Protein AF-A0A7X4BDB9-F1 (afdb_monomer_lite)

Foldseek 3Di:
DDDDPPPPPPDDFWQKEWEWEAEPFWIKIWIDTPNDIDIDIDGQPVVCRVVRVVVRVVVRCVVVVPDPVSHPYYHYHYCVVVVCVVVVVDDDDDDDDDPPCPCCVVCDDPPPVCPPPPPPDD

Sequence (122 aa):
MTGGEGLDRGADEPTARLAIDIGGTFTDVALETGGHLVATKVLTTHAAPERGVLDGVAKVLDMTSVAPSAVRLVIHGTTLATNAIIERKGARTALIVTEGHRDALEMAHENRFEQYDISVDR

Structure (mmCIF, N/CA/C/O backbone):
data_AF-A0A7X4BDB9-F1
#
_entry.id   AF-A0A7X4BDB9-F1
#
loop_
_atom_site.group_PDB
_atom_site.id
_atom_site.type_symbol
_atom_site.label_atom_id
_atom_site.label_alt_id
_atom_site.label_comp_id
_atom_site.label_asym_id
_atom_site.label_entity_id
_atom_site.label_seq_id
_atom_site.pdbx_PDB_ins_code
_atom_site.Cartn_x
_atom_site.Cartn_y
_atom_site.Cartn_z
_atom_site.occupancy
_atom_site.B_iso_or_equiv
_atom_site.auth_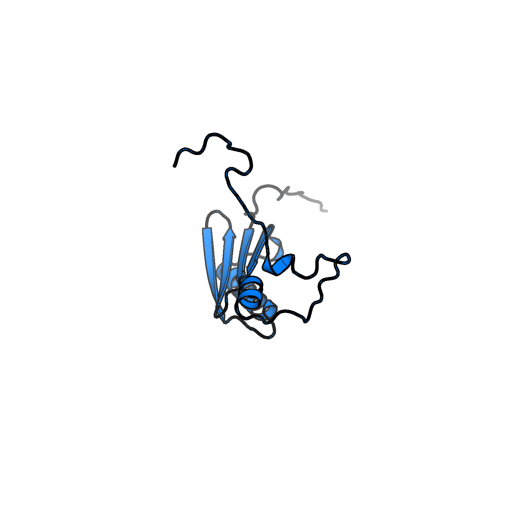seq_id
_atom_site.auth_comp_id
_atom_site.auth_asym_id
_atom_site.auth_atom_id
_atom_site.pdbx_PDB_model_num
ATOM 1 N N . MET A 1 1 ? -51.875 -12.752 12.892 1.00 37.88 1 MET A N 1
ATOM 2 C CA . MET A 1 1 ? -51.469 -12.818 11.473 1.00 37.88 1 MET A CA 1
ATOM 3 C C . MET A 1 1 ? -51.193 -11.384 11.042 1.00 37.88 1 MET A C 1
ATOM 5 O O . MET A 1 1 ? -52.144 -10.639 10.889 1.00 37.88 1 MET A O 1
ATOM 9 N N . THR A 1 2 ? -50.006 -10.848 11.333 1.00 44.38 2 THR A N 1
ATOM 10 C CA . THR A 1 2 ? -48.710 -10.953 10.613 1.00 44.38 2 THR A CA 1
ATOM 11 C C . THR A 1 2 ? -48.583 -9.955 9.467 1.00 44.38 2 THR A C 1
ATOM 13 O O . THR A 1 2 ? -49.308 -10.059 8.485 1.00 44.38 2 THR A O 1
ATOM 16 N N . GLY A 1 3 ? -47.564 -9.099 9.588 1.00 36.06 3 GLY A N 1
ATOM 17 C CA . GLY A 1 3 ? -46.983 -8.291 8.516 1.00 36.06 3 GLY A CA 1
ATOM 18 C C . GLY A 1 3 ? -47.316 -6.812 8.685 1.00 36.06 3 GLY A C 1
ATOM 19 O O . GLY A 1 3 ? -48.473 -6.438 8.604 1.00 36.06 3 GLY A O 1
ATOM 20 N N . GLY A 1 4 ? -46.382 -5.911 8.950 1.00 38.12 4 GLY A N 1
ATOM 21 C CA . GLY A 1 4 ? -44.929 -6.008 8.970 1.00 38.12 4 GLY A CA 1
ATOM 22 C C . GLY A 1 4 ? -44.434 -4.575 8.853 1.00 38.12 4 GLY A C 1
ATOM 23 O O . GLY A 1 4 ? -44.608 -3.954 7.809 1.00 38.12 4 GLY A O 1
ATOM 24 N N . GLU A 1 5 ? -43.906 -4.033 9.945 1.00 41.03 5 GLU A N 1
ATOM 25 C CA . GLU A 1 5 ? -43.280 -2.717 9.963 1.00 41.03 5 GLU A CA 1
ATOM 26 C C . GLU A 1 5 ? -42.031 -2.772 9.080 1.00 41.03 5 GLU A C 1
ATOM 28 O O . GLU A 1 5 ? -40.995 -3.321 9.458 1.00 41.03 5 GLU A O 1
ATOM 33 N N . GLY A 1 6 ? -42.145 -2.235 7.867 1.00 41.47 6 GLY A N 1
ATOM 34 C CA . GLY A 1 6 ? -40.994 -1.887 7.052 1.00 41.47 6 GLY A CA 1
ATOM 35 C C . GLY A 1 6 ? -40.305 -0.694 7.696 1.00 41.47 6 GLY A C 1
ATOM 36 O O . GLY A 1 6 ? -40.586 0.443 7.331 1.00 41.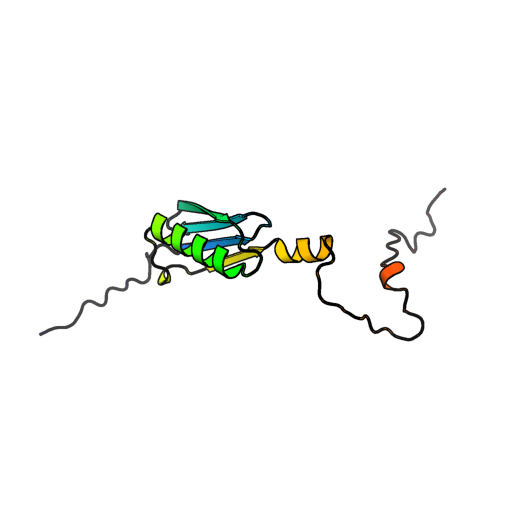47 6 GLY A O 1
ATOM 37 N N . LEU A 1 7 ? -39.439 -0.950 8.681 1.00 47.06 7 LEU A N 1
ATOM 38 C CA . LEU A 1 7 ? -38.462 0.044 9.099 1.00 47.06 7 LEU A CA 1
ATOM 39 C C . LEU A 1 7 ? -37.559 0.327 7.899 1.00 47.06 7 LEU A C 1
ATOM 41 O O . LEU A 1 7 ? -36.705 -0.485 7.536 1.00 47.06 7 LEU A O 1
ATOM 45 N N . ASP A 1 8 ? -37.750 1.502 7.320 1.00 46.66 8 ASP A N 1
ATOM 46 C CA . ASP A 1 8 ? -36.724 2.223 6.590 1.00 46.66 8 ASP A CA 1
ATOM 47 C C . ASP A 1 8 ? -35.506 2.411 7.515 1.00 46.66 8 ASP A C 1
ATOM 49 O O . ASP A 1 8 ? -35.423 3.351 8.301 1.00 46.66 8 ASP A O 1
ATOM 53 N N . ARG A 1 9 ? -34.576 1.449 7.489 1.00 50.31 9 ARG A N 1
ATOM 54 C CA . ARG A 1 9 ? -33.264 1.539 8.156 1.00 50.31 9 ARG A CA 1
ATOM 55 C C . ARG A 1 9 ? -32.212 2.175 7.236 1.00 50.31 9 ARG A C 1
ATOM 57 O O . ARG A 1 9 ? -31.032 1.855 7.341 1.00 50.31 9 ARG A O 1
ATOM 64 N N . GLY A 1 10 ? -32.623 3.029 6.297 1.00 45.00 10 GLY A N 1
ATOM 65 C CA . GLY A 1 10 ? -31.753 3.537 5.235 1.00 45.00 10 GLY A CA 1
ATOM 66 C C . GLY A 1 10 ? -30.835 4.707 5.606 1.00 45.00 10 GLY A C 1
ATOM 67 O O . GLY A 1 10 ? -29.926 4.999 4.833 1.00 45.00 10 GLY A O 1
ATOM 68 N N . ALA A 1 11 ? -31.036 5.379 6.746 1.00 48.19 11 ALA A N 1
ATOM 69 C CA . ALA A 1 11 ? -30.474 6.722 6.949 1.00 48.19 11 ALA A CA 1
ATOM 70 C C . ALA A 1 11 ? -29.440 6.898 8.078 1.00 48.19 11 ALA A C 1
ATOM 72 O O . ALA A 1 11 ? -28.906 7.996 8.184 1.00 48.19 11 ALA A O 1
ATOM 73 N N . ASP A 1 12 ? -29.121 5.882 8.892 1.00 53.19 12 ASP A N 1
ATOM 74 C CA . ASP A 1 12 ? -28.272 6.120 10.081 1.00 53.19 12 ASP A CA 1
ATOM 75 C C . ASP A 1 12 ? -27.310 4.979 10.453 1.00 53.19 12 ASP A C 1
ATOM 77 O O . ASP A 1 12 ? -26.786 4.936 11.564 1.00 53.19 12 ASP A O 1
ATOM 81 N N . GLU A 1 13 ? -27.032 4.037 9.539 1.00 58.19 13 GLU A N 1
ATOM 82 C CA . GLU A 1 13 ? -25.878 3.159 9.766 1.00 58.19 13 GLU A CA 1
ATOM 83 C C . GLU A 1 13 ? -24.588 3.923 9.455 1.00 58.19 13 GLU A C 1
ATOM 85 O O . GLU A 1 13 ? -24.390 4.313 8.290 1.00 58.19 13 GLU A O 1
ATOM 90 N N . PRO A 1 14 ? -23.700 4.114 10.452 1.00 62.69 14 PRO A N 1
ATOM 91 C CA . PRO A 1 14 ? -22.487 4.885 10.268 1.00 62.69 14 PRO A CA 1
ATOM 92 C C . PRO A 1 14 ? -21.685 4.288 9.113 1.00 62.69 14 PRO A C 1
ATOM 94 O O . PRO A 1 14 ? -21.312 3.116 9.104 1.00 62.69 14 PRO A O 1
ATOM 97 N N . THR A 1 15 ? -21.472 5.103 8.083 1.00 85.12 15 THR A N 1
ATOM 98 C CA . THR A 1 15 ? -20.733 4.712 6.885 1.00 85.12 15 THR A CA 1
ATOM 99 C C . THR A 1 15 ? -19.280 4.460 7.275 1.00 85.12 15 THR A C 1
ATOM 101 O O . THR A 1 15 ? -18.580 5.409 7.632 1.00 85.12 15 THR A O 1
ATOM 104 N N . ALA A 1 16 ? -18.821 3.210 7.200 1.00 95.44 16 ALA A N 1
ATOM 105 C CA . ALA A 1 16 ? -17.441 2.887 7.528 1.00 95.44 16 ALA A CA 1
ATOM 106 C C . ALA A 1 16 ? -16.528 3.057 6.300 1.00 95.44 16 ALA A C 1
ATOM 108 O O . ALA A 1 16 ? -16.857 2.616 5.192 1.00 95.44 16 ALA A O 1
ATOM 109 N N . ARG A 1 17 ? -15.377 3.707 6.493 1.00 97.69 17 ARG A N 1
ATOM 110 C CA . ARG A 1 17 ? -14.337 3.929 5.477 1.00 97.69 17 ARG A CA 1
ATOM 111 C C . ARG A 1 17 ? -13.053 3.249 5.925 1.00 97.69 17 ARG A C 1
ATOM 113 O O . ARG A 1 17 ? -12.589 3.483 7.034 1.00 97.69 17 ARG A O 1
ATOM 120 N N . LEU A 1 18 ? -12.483 2.417 5.068 1.00 98.25 18 LEU A N 1
ATOM 121 C CA . LEU A 1 18 ? -11.269 1.660 5.342 1.00 98.25 18 LEU A CA 1
ATOM 122 C C . LEU A 1 18 ? -10.117 2.231 4.513 1.00 98.25 18 LEU A C 1
ATOM 124 O O . LEU A 1 18 ? -10.256 2.403 3.305 1.00 98.25 18 LEU A O 1
ATOM 128 N N . ALA A 1 19 ? -8.980 2.498 5.139 1.00 98.44 19 ALA A N 1
ATOM 129 C CA . ALA A 1 19 ? -7.739 2.875 4.479 1.00 98.44 19 ALA A CA 1
ATOM 130 C C . ALA A 1 19 ? -6.658 1.837 4.786 1.00 98.44 19 ALA A C 1
ATOM 132 O O . ALA A 1 19 ? -6.531 1.377 5.919 1.00 98.44 19 ALA A O 1
ATOM 133 N N . ILE A 1 20 ? -5.893 1.462 3.770 1.00 98.56 20 ILE A N 1
ATOM 134 C CA . ILE A 1 20 ? -4.800 0.495 3.844 1.00 98.56 20 ILE A CA 1
ATOM 135 C C . ILE A 1 20 ? -3.570 1.164 3.240 1.00 98.56 20 ILE A C 1
ATOM 137 O O . ILE A 1 20 ? -3.670 1.702 2.141 1.00 98.56 20 ILE A O 1
ATOM 141 N N . ASP A 1 21 ? -2.428 1.104 3.915 1.00 97.81 21 ASP A N 1
ATOM 142 C CA . ASP A 1 21 ? -1.130 1.491 3.365 1.00 97.81 21 ASP A CA 1
ATOM 143 C C . ASP A 1 21 ? -0.120 0.355 3.545 1.00 97.81 21 ASP A C 1
ATOM 145 O O . ASP A 1 21 ? 0.256 -0.011 4.661 1.00 97.81 21 ASP A O 1
ATOM 149 N N . ILE A 1 22 ? 0.300 -0.243 2.431 1.00 97.81 22 ILE A N 1
ATOM 150 C CA . ILE A 1 22 ? 1.303 -1.306 2.433 1.00 97.81 22 ILE A CA 1
ATOM 151 C C . ILE A 1 22 ? 2.699 -0.686 2.327 1.00 97.81 22 ILE A C 1
ATOM 153 O O . ILE A 1 22 ? 3.155 -0.273 1.253 1.00 97.81 22 ILE A O 1
ATOM 157 N N . GLY A 1 23 ? 3.410 -0.686 3.449 1.00 95.06 23 GLY A N 1
ATOM 158 C CA . GLY A 1 23 ? 4.815 -0.323 3.554 1.00 95.06 23 GLY A CA 1
ATOM 159 C C . GLY A 1 23 ? 5.769 -1.481 3.250 1.00 95.06 23 GLY A C 1
ATOM 160 O O . GLY A 1 23 ? 5.369 -2.631 3.060 1.00 95.06 23 GLY A O 1
ATOM 161 N N . GLY A 1 24 ? 7.071 -1.181 3.283 1.00 91.62 24 GLY A N 1
ATOM 162 C CA . GLY A 1 24 ? 8.121 -2.201 3.240 1.00 91.62 24 GLY A CA 1
ATOM 163 C C . GLY A 1 24 ? 8.043 -3.141 4.445 1.00 91.62 24 GLY A C 1
ATOM 164 O O . GLY A 1 24 ? 7.877 -4.335 4.278 1.00 91.62 24 GLY A O 1
ATOM 165 N N . THR A 1 25 ? 8.098 -2.613 5.666 1.00 93.75 25 THR A N 1
ATOM 166 C CA . THR A 1 25 ? 8.119 -3.449 6.882 1.00 93.75 25 THR A CA 1
ATOM 167 C C . THR A 1 25 ? 6.728 -3.747 7.431 1.00 93.75 25 THR A C 1
ATOM 169 O O . THR A 1 25 ? 6.480 -4.830 7.962 1.00 93.75 25 THR A O 1
ATOM 172 N N . PHE A 1 26 ? 5.827 -2.772 7.340 1.00 96.94 26 PHE A N 1
ATOM 173 C CA . PHE A 1 26 ? 4.521 -2.815 7.980 1.00 96.94 26 PHE A CA 1
ATOM 174 C C . PHE A 1 26 ? 3.409 -2.478 6.999 1.00 96.94 26 PHE A C 1
ATOM 176 O O . PHE A 1 26 ? 3.600 -1.668 6.097 1.00 96.94 26 PHE A O 1
ATOM 183 N N . THR A 1 27 ? 2.247 -3.077 7.225 1.00 98.19 27 THR A N 1
ATOM 184 C CA . THR A 1 27 ? 0.981 -2.680 6.619 1.00 98.19 27 THR A CA 1
ATOM 185 C C . THR A 1 27 ? 0.15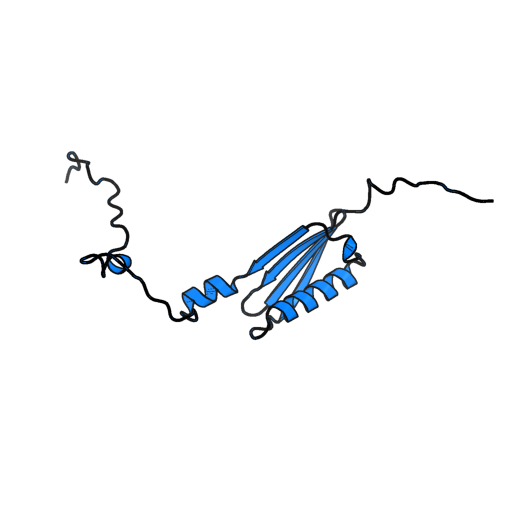2 -1.972 7.683 1.00 98.19 27 THR A C 1
ATOM 187 O O . THR A 1 27 ? -0.132 -2.537 8.745 1.00 98.19 27 THR A O 1
ATOM 190 N N . ASP A 1 28 ? -0.180 -0.719 7.409 1.00 98.38 28 ASP A N 1
ATOM 191 C CA . ASP A 1 28 ? -1.019 0.134 8.237 1.00 98.38 28 ASP A CA 1
ATOM 192 C C . ASP A 1 28 ? -2.468 0.029 7.742 1.00 98.38 28 ASP A C 1
ATOM 194 O O . ASP A 1 28 ? -2.735 0.142 6.547 1.00 98.38 28 ASP A O 1
ATOM 198 N N . VAL A 1 29 ? -3.416 -0.219 8.646 1.00 98.62 29 VAL A N 1
ATOM 199 C CA . VAL A 1 29 ? -4.846 -0.312 8.317 1.00 98.62 29 VAL A CA 1
ATOM 200 C C . VAL A 1 29 ? -5.631 0.565 9.277 1.00 98.62 29 VAL A C 1
ATOM 202 O O . VAL A 1 29 ? -5.479 0.440 10.491 1.00 98.62 29 VAL A O 1
ATOM 205 N N . ALA A 1 30 ? -6.483 1.437 8.749 1.00 98.44 30 ALA A N 1
ATOM 206 C CA . ALA A 1 30 ? -7.311 2.341 9.532 1.00 98.44 30 ALA A CA 1
ATOM 207 C C . ALA A 1 30 ? -8.777 2.252 9.105 1.00 98.44 30 ALA A C 1
ATOM 209 O O . ALA A 1 30 ? -9.086 2.282 7.917 1.00 98.44 30 ALA A O 1
ATOM 210 N N . LEU A 1 31 ? -9.680 2.157 10.077 1.00 98.38 31 LEU A N 1
ATOM 211 C CA . LEU A 1 31 ? -11.120 2.183 9.874 1.00 98.38 31 LEU A CA 1
ATOM 212 C C . LEU A 1 31 ? -11.698 3.428 10.534 1.00 98.38 31 LEU A C 1
ATOM 214 O O . LEU A 1 31 ? -11.523 3.651 11.732 1.00 98.38 31 LEU A O 1
ATOM 218 N N . GLU A 1 32 ? -12.407 4.221 9.746 1.00 97.50 32 GLU A N 1
ATOM 219 C CA . GLU A 1 32 ? -13.179 5.356 10.218 1.00 97.50 32 GLU A CA 1
ATOM 220 C C . GLU A 1 32 ? -14.667 5.009 10.211 1.00 97.50 32 GLU A C 1
ATOM 222 O O . GLU A 1 32 ? -15.200 4.566 9.194 1.00 97.50 32 GLU A O 1
ATOM 227 N N . THR A 1 33 ? -15.353 5.227 11.327 1.00 95.25 33 THR A N 1
ATOM 228 C CA . THR A 1 33 ? -16.802 5.038 11.453 1.00 95.25 33 THR A CA 1
ATOM 229 C C . THR A 1 33 ? -17.350 5.967 12.534 1.00 95.25 33 THR A C 1
ATOM 231 O O . THR A 1 33 ? -16.711 6.163 13.566 1.00 95.25 33 THR A O 1
ATOM 234 N N . GLY A 1 34 ? -18.507 6.595 12.298 1.00 89.25 34 GLY A N 1
ATOM 235 C CA . GLY A 1 34 ? -19.155 7.464 13.293 1.00 89.25 34 GLY A CA 1
ATOM 236 C C . GLY A 1 34 ? -18.282 8.621 13.807 1.00 89.25 34 GLY A C 1
ATOM 237 O O . GLY A 1 34 ? -18.416 9.016 14.959 1.00 89.25 34 GLY A O 1
ATOM 238 N N . GLY A 1 35 ? -17.349 9.128 12.992 1.00 88.25 35 GLY A N 1
ATOM 239 C CA . GLY A 1 35 ? -16.396 10.175 13.391 1.00 88.25 35 GLY A CA 1
ATOM 240 C C . GLY A 1 35 ? -15.211 9.691 14.240 1.00 88.25 35 GLY A C 1
ATOM 241 O O . GLY A 1 35 ? -14.394 10.507 14.662 1.00 88.25 35 GLY A O 1
ATOM 242 N N . HIS A 1 36 ? -15.086 8.383 14.473 1.00 93.06 36 HIS A N 1
ATOM 243 C CA . HIS A 1 36 ? -13.956 7.767 15.163 1.00 93.06 36 HIS A CA 1
ATOM 244 C C . HIS A 1 36 ? -13.037 7.051 14.175 1.00 93.06 36 HIS A C 1
ATOM 246 O O . HIS A 1 36 ? -13.510 6.356 13.280 1.00 93.06 36 HIS A O 1
ATOM 252 N N . LEU A 1 37 ? -11.725 7.183 14.376 1.00 96.88 37 LEU A N 1
ATOM 253 C CA . LEU A 1 37 ? -10.694 6.495 13.604 1.00 96.88 37 LEU A CA 1
ATOM 254 C C . LEU A 1 37 ? -9.974 5.486 14.500 1.00 96.88 37 LEU A C 1
ATOM 256 O O . LEU A 1 37 ? -9.420 5.857 15.535 1.00 96.88 37 LEU A O 1
ATOM 260 N N . VAL A 1 38 ? -9.945 4.225 14.084 1.00 98.25 38 VAL A N 1
ATOM 261 C CA . VAL A 1 38 ? -9.182 3.161 14.744 1.00 98.25 38 VAL A CA 1
ATOM 262 C C . VAL A 1 38 ? -8.171 2.611 13.756 1.00 98.25 38 VAL A C 1
ATOM 264 O O . VAL A 1 38 ? -8.520 2.304 12.622 1.00 98.25 38 VAL A O 1
ATOM 267 N N . ALA A 1 39 ? -6.917 2.485 14.182 1.00 98.12 39 ALA A N 1
ATOM 268 C CA . ALA A 1 39 ? -5.836 1.994 13.342 1.00 98.12 39 ALA A CA 1
ATOM 269 C C . ALA A 1 39 ? -5.147 0.781 13.965 1.00 98.12 39 ALA A C 1
ATOM 271 O O . ALA A 1 39 ? -5.070 0.633 15.187 1.00 98.12 39 ALA A O 1
ATOM 272 N N . THR A 1 40 ? -4.611 -0.075 13.107 1.00 98.50 40 THR A N 1
ATOM 273 C CA . THR A 1 40 ? -3.773 -1.203 13.485 1.00 98.50 40 THR A CA 1
ATOM 274 C C . THR A 1 40 ? -2.599 -1.334 12.529 1.00 98.50 40 THR A C 1
ATOM 276 O O . THR A 1 40 ? -2.636 -0.873 11.389 1.00 98.50 40 THR A O 1
ATOM 279 N N . LYS A 1 41 ? -1.544 -1.973 13.024 1.00 98.44 41 LYS A N 1
ATOM 280 C CA . LYS A 1 41 ? -0.298 -2.210 12.306 1.00 98.44 41 LYS A CA 1
ATOM 281 C C . LYS A 1 41 ? 0.035 -3.688 12.374 1.00 98.44 41 LYS A C 1
ATOM 283 O O . LYS A 1 41 ? -0.001 -4.290 13.452 1.00 98.44 41 LYS A O 1
ATOM 288 N N . VAL A 1 42 ? 0.370 -4.257 11.227 1.00 98.19 42 VAL A N 1
ATOM 289 C CA . VAL A 1 42 ? 0.828 -5.642 11.088 1.00 98.19 42 VAL A CA 1
ATOM 290 C C . VAL A 1 42 ? 2.086 -5.682 10.227 1.00 98.19 42 VAL A C 1
ATOM 292 O O . VAL A 1 42 ? 2.400 -4.714 9.537 1.00 98.19 42 VAL A O 1
ATOM 295 N N . LEU A 1 43 ? 2.847 -6.774 10.290 1.00 97.75 43 LEU A N 1
ATOM 296 C CA . LEU A 1 43 ? 4.016 -6.952 9.426 1.00 97.75 43 LEU A CA 1
ATOM 297 C C . LEU A 1 43 ? 3.580 -7.126 7.966 1.00 97.75 43 LEU A C 1
ATOM 299 O O . LEU A 1 43 ? 2.622 -7.845 7.678 1.00 97.75 43 LEU A O 1
ATOM 303 N N . THR A 1 44 ? 4.311 -6.509 7.039 1.00 96.56 44 THR A N 1
ATOM 304 C CA . THR A 1 44 ? 4.108 -6.740 5.607 1.00 96.56 44 THR A CA 1
ATOM 305 C C . THR A 1 44 ? 4.532 -8.161 5.255 1.00 96.56 44 THR A C 1
ATOM 307 O O . THR A 1 44 ? 5.667 -8.576 5.490 1.00 96.56 44 THR A O 1
ATOM 310 N N . THR A 1 45 ? 3.633 -8.915 4.627 1.00 95.75 45 THR A N 1
ATOM 311 C CA . THR A 1 45 ? 3.958 -10.242 4.093 1.00 95.75 45 THR A CA 1
ATOM 312 C C . THR A 1 45 ? 4.490 -10.088 2.669 1.00 95.75 45 THR A C 1
ATOM 314 O O . THR A 1 45 ? 3.732 -10.155 1.715 1.00 95.75 45 THR A O 1
ATOM 317 N N . HIS A 1 46 ? 5.795 -9.865 2.494 1.00 90.38 46 HIS A N 1
ATOM 318 C CA . HIS A 1 46 ? 6.377 -9.514 1.183 1.00 90.38 46 HIS A CA 1
ATOM 319 C C . HIS A 1 46 ? 6.046 -10.475 0.033 1.00 90.38 46 HIS A C 1
ATOM 321 O O . HIS A 1 46 ? 5.848 -10.031 -1.093 1.00 90.38 46 HIS A O 1
ATOM 327 N N . ALA A 1 47 ? 5.995 -11.782 0.303 1.00 91.94 47 ALA A N 1
ATOM 328 C CA . ALA A 1 47 ? 5.685 -12.790 -0.713 1.00 91.94 47 ALA A CA 1
ATOM 329 C C . ALA A 1 47 ? 4.188 -12.860 -1.069 1.00 91.94 47 ALA A C 1
ATOM 331 O O . ALA A 1 47 ? 3.832 -13.474 -2.070 1.00 91.94 47 ALA A O 1
ATOM 332 N N . ALA A 1 48 ? 3.330 -12.281 -0.228 1.00 94.81 48 ALA A N 1
ATOM 333 C CA . ALA A 1 48 ? 1.877 -12.317 -0.335 1.00 94.81 48 ALA A CA 1
ATOM 334 C C . ALA A 1 48 ? 1.272 -11.102 0.405 1.00 94.81 48 ALA A C 1
ATOM 336 O O . ALA A 1 48 ? 0.707 -11.272 1.495 1.00 94.81 48 ALA A O 1
ATOM 337 N N . PRO A 1 49 ? 1.455 -9.861 -0.104 1.00 94.50 49 PRO A N 1
ATOM 338 C CA . PRO A 1 49 ? 1.065 -8.637 0.604 1.00 94.50 49 PRO A CA 1
ATOM 339 C C . PRO A 1 49 ? -0.415 -8.599 0.989 1.00 94.50 49 PRO A C 1
ATOM 341 O O . PRO A 1 49 ? -0.772 -8.045 2.028 1.00 94.50 49 PRO A O 1
ATOM 344 N N . GLU A 1 50 ? -1.270 -9.249 0.200 1.00 95.81 50 GLU A N 1
ATOM 345 C CA . GLU A 1 50 ? -2.695 -9.398 0.464 1.00 95.81 50 GLU A CA 1
ATOM 346 C C . GLU A 1 50 ? -2.986 -10.077 1.808 1.00 95.81 50 GLU A C 1
ATOM 348 O O . GLU A 1 50 ? -3.978 -9.743 2.445 1.00 95.81 50 GLU A O 1
ATOM 353 N N . ARG A 1 51 ? -2.111 -10.969 2.293 1.00 97.12 51 ARG A N 1
ATOM 354 C CA . ARG A 1 51 ? -2.281 -11.608 3.608 1.00 97.12 51 ARG A CA 1
ATOM 355 C C . ARG A 1 51 ? -2.121 -10.607 4.744 1.00 97.12 51 ARG A C 1
ATOM 357 O O . ARG A 1 51 ? -2.972 -10.554 5.620 1.00 97.12 51 ARG A O 1
ATOM 364 N N . GLY A 1 52 ? -1.091 -9.759 4.676 1.00 96.69 52 GLY A N 1
ATOM 365 C CA . GLY A 1 52 ? -0.897 -8.685 5.655 1.00 96.69 52 GLY A CA 1
ATOM 366 C C . GLY A 1 52 ? -2.067 -7.699 5.655 1.00 96.69 52 GLY A C 1
ATOM 367 O O . GLY A 1 52 ? -2.529 -7.281 6.712 1.00 96.69 52 GLY A O 1
ATOM 368 N N . VAL A 1 53 ? -2.616 -7.388 4.477 1.00 97.88 53 VAL A N 1
ATOM 369 C CA . VAL A 1 53 ? -3.839 -6.582 4.374 1.00 97.88 53 VAL A CA 1
ATOM 370 C C . VAL A 1 53 ? -5.016 -7.270 5.061 1.00 97.88 53 VAL A C 1
ATOM 372 O O . VAL A 1 53 ? -5.659 -6.652 5.904 1.00 97.88 53 VAL A O 1
ATOM 375 N N . LEU A 1 54 ? -5.299 -8.534 4.735 1.00 97.81 54 LEU A N 1
ATOM 376 C CA . LEU A 1 54 ? -6.429 -9.273 5.306 1.00 97.81 54 LEU A CA 1
ATOM 377 C C . LEU A 1 54 ? -6.324 -9.400 6.832 1.00 97.81 54 LEU A C 1
ATOM 379 O O . LEU A 1 54 ? -7.319 -9.177 7.520 1.00 97.81 54 LEU A O 1
ATOM 383 N N . ASP A 1 55 ? -5.128 -9.666 7.361 1.00 98.06 55 ASP A N 1
ATOM 384 C CA . ASP A 1 55 ? -4.875 -9.742 8.804 1.00 98.06 55 ASP A CA 1
ATOM 385 C C . ASP A 1 55 ? -5.125 -8.392 9.496 1.00 98.06 55 ASP A C 1
ATOM 387 O O . ASP A 1 55 ? -5.770 -8.323 10.546 1.00 98.06 55 ASP A O 1
ATOM 391 N N . GL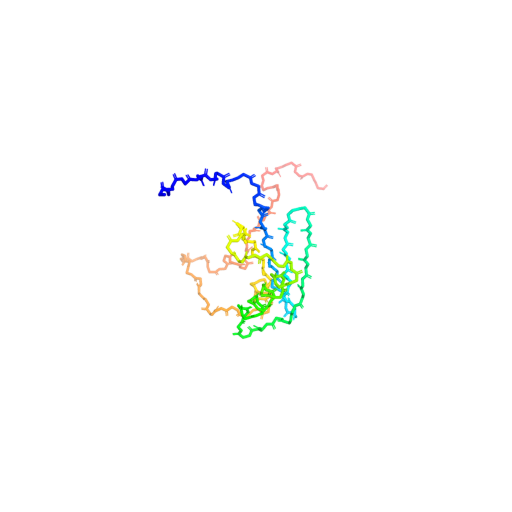Y A 1 56 ? -4.642 -7.294 8.902 1.00 98.12 56 GLY A N 1
ATOM 392 C CA . GLY A 1 56 ? -4.868 -5.944 9.419 1.00 98.12 56 GLY A CA 1
ATOM 393 C C . GLY A 1 56 ? -6.343 -5.533 9.371 1.00 98.12 56 GLY A C 1
ATOM 394 O O . GLY A 1 56 ? -6.855 -4.950 10.328 1.00 98.12 56 GLY A O 1
ATOM 395 N N . VAL A 1 57 ? -7.047 -5.884 8.292 1.00 98.25 57 VAL A N 1
ATOM 396 C CA . VAL A 1 57 ? -8.484 -5.618 8.132 1.00 98.25 57 VAL A CA 1
ATOM 397 C C . VAL A 1 57 ? -9.311 -6.411 9.138 1.00 98.25 57 VAL A C 1
ATOM 399 O O . VAL A 1 57 ? -10.152 -5.822 9.813 1.00 98.25 57 VAL A O 1
ATOM 402 N N . ALA A 1 58 ? -9.054 -7.710 9.300 1.00 98.06 58 ALA A N 1
ATOM 403 C CA . ALA A 1 58 ? -9.739 -8.522 10.305 1.00 98.06 58 ALA A CA 1
ATOM 404 C C . ALA A 1 58 ? -9.562 -7.921 11.707 1.00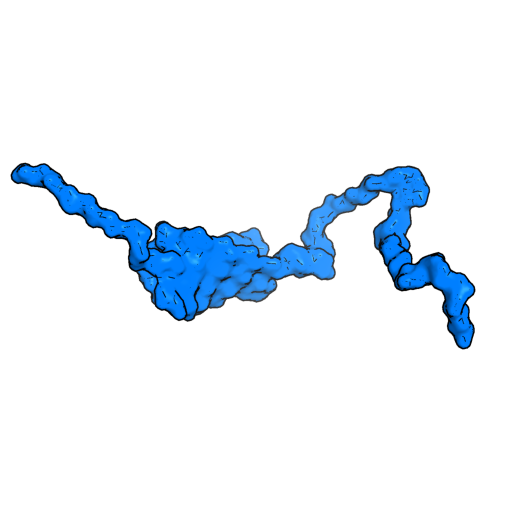 98.06 58 ALA A C 1
ATOM 406 O O . ALA A 1 58 ? -10.534 -7.686 12.421 1.00 98.06 58 ALA A O 1
ATOM 407 N N . LYS A 1 59 ? -8.326 -7.544 12.055 1.00 98.31 59 LYS A N 1
ATOM 408 C CA . LYS A 1 59 ? -8.007 -6.963 13.360 1.00 98.31 59 LYS A CA 1
ATOM 409 C C . LYS A 1 59 ? -8.701 -5.621 13.611 1.00 98.31 59 LYS A C 1
ATOM 411 O O . LYS A 1 59 ? -9.176 -5.398 14.721 1.00 98.31 59 LYS A O 1
ATOM 416 N N . VAL A 1 60 ? -8.772 -4.717 12.627 1.00 97.94 60 VAL A N 1
ATOM 417 C CA . VAL A 1 60 ? -9.442 -3.416 12.827 1.00 97.94 60 VAL A CA 1
ATOM 418 C C . VAL A 1 60 ? -10.967 -3.555 12.905 1.00 97.94 60 VAL A C 1
ATOM 420 O O . VAL A 1 60 ? -11.608 -2.830 13.668 1.00 97.94 60 VAL A O 1
ATOM 423 N N . LEU A 1 61 ? -11.553 -4.503 12.168 1.00 97.12 61 LEU A N 1
ATOM 424 C CA . LEU A 1 61 ? -12.984 -4.809 12.250 1.00 97.12 61 LEU A CA 1
ATOM 425 C C . LEU A 1 61 ? -13.337 -5.402 13.620 1.00 97.12 61 LEU A C 1
ATOM 427 O O . LEU A 1 61 ? -14.285 -4.936 14.248 1.00 97.12 61 LEU A O 1
ATOM 431 N N . ASP A 1 62 ? -12.518 -6.320 14.140 1.00 97.25 62 ASP A N 1
ATOM 432 C CA . ASP A 1 62 ? -12.683 -6.871 15.491 1.00 97.25 62 ASP A CA 1
ATOM 433 C C . ASP A 1 62 ? -12.578 -5.777 16.568 1.00 97.25 62 ASP A C 1
ATOM 435 O O . ASP A 1 62 ? -13.411 -5.702 17.472 1.00 97.25 62 ASP A O 1
ATOM 439 N N . MET A 1 63 ? -11.595 -4.874 16.453 1.00 96.31 63 MET A N 1
ATOM 440 C CA . MET A 1 63 ? -11.399 -3.762 17.397 1.00 96.31 63 MET A CA 1
ATOM 441 C C . MET A 1 63 ? -12.564 -2.764 17.423 1.00 96.31 63 MET A C 1
ATOM 443 O O . MET A 1 63 ? -12.773 -2.097 18.434 1.00 96.31 63 MET A O 1
ATOM 447 N N . THR A 1 64 ? -13.293 -2.627 16.316 1.00 94.94 64 THR A N 1
ATOM 448 C CA . THR A 1 64 ? -14.382 -1.648 16.161 1.00 94.94 64 THR A CA 1
ATOM 449 C C . THR A 1 64 ? -15.770 -2.276 16.230 1.00 94.94 64 THR A C 1
ATOM 451 O O . THR A 1 64 ? -16.756 -1.548 16.299 1.00 94.94 64 THR A O 1
ATOM 454 N N . SER A 1 65 ? -15.860 -3.612 16.217 1.00 94.75 65 SER A N 1
ATOM 455 C CA . SER A 1 65 ? -17.118 -4.363 16.091 1.00 94.75 65 SER A CA 1
ATOM 456 C C . SER A 1 65 ? -17.952 -3.958 14.864 1.00 94.75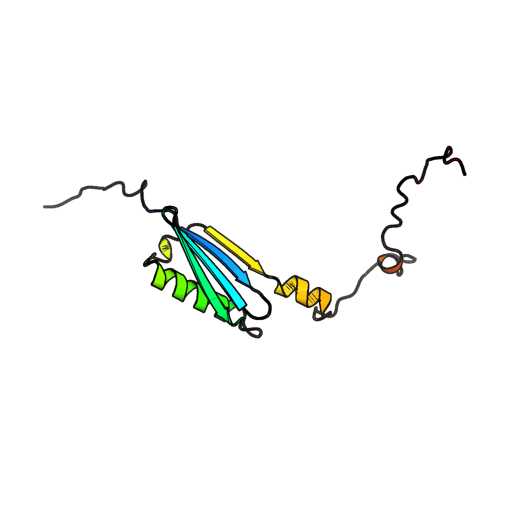 65 SER A C 1
ATOM 458 O O . SER A 1 65 ? -19.172 -4.119 14.848 1.00 94.75 65 SER A O 1
ATOM 460 N N . VAL A 1 66 ? -17.302 -3.423 13.825 1.00 94.56 66 VAL A N 1
ATOM 461 C CA . VAL A 1 66 ? -17.953 -3.053 12.566 1.00 94.56 66 VAL A CA 1
ATOM 462 C C . VAL A 1 66 ? -18.106 -4.298 11.704 1.00 94.56 66 VAL A C 1
ATOM 464 O O . VAL A 1 66 ? -17.145 -5.022 11.450 1.00 94.56 66 VAL A O 1
ATOM 467 N N . ALA A 1 67 ? -19.319 -4.536 11.208 1.00 94.19 67 ALA A N 1
ATOM 468 C CA . ALA A 1 67 ? -19.551 -5.604 10.247 1.00 94.19 67 ALA A CA 1
ATOM 469 C C . ALA A 1 67 ? -18.830 -5.293 8.920 1.00 94.19 67 ALA A C 1
ATOM 471 O O . ALA A 1 67 ? -18.930 -4.165 8.431 1.00 94.19 67 ALA A O 1
ATOM 472 N N . PRO A 1 68 ? -18.187 -6.278 8.261 1.00 94.25 68 PRO A N 1
ATOM 473 C CA . PRO A 1 68 ? -17.561 -6.066 6.954 1.00 94.25 68 PRO A CA 1
ATOM 474 C C . PRO A 1 68 ? -18.512 -5.450 5.913 1.00 94.25 68 PRO A C 1
ATOM 476 O O . PRO A 1 68 ? -18.097 -4.636 5.095 1.00 94.25 68 PRO A O 1
ATOM 479 N N . SER A 1 69 ? -19.806 -5.787 5.975 1.00 94.38 69 SER A N 1
ATOM 480 C CA . SER A 1 69 ? -20.852 -5.259 5.089 1.00 94.38 69 SER A CA 1
ATOM 481 C C . SER A 1 69 ? -21.144 -3.764 5.263 1.00 94.38 69 SER A C 1
ATOM 483 O O . SER A 1 69 ? -21.779 -3.173 4.394 1.00 94.38 69 SER A O 1
ATOM 485 N N . ALA A 1 70 ? -20.707 -3.149 6.366 1.00 94.31 70 ALA A N 1
ATOM 486 C CA . ALA A 1 70 ? -20.882 -1.720 6.628 1.00 94.31 70 ALA A CA 1
ATOM 487 C C . ALA A 1 70 ? -19.756 -0.857 6.023 1.00 94.31 70 ALA A C 1
ATOM 489 O O . ALA A 1 70 ? -19.876 0.372 5.968 1.00 94.31 70 ALA A O 1
ATOM 490 N N . VAL A 1 71 ? -18.667 -1.476 5.549 1.00 95.94 71 VAL A N 1
ATOM 491 C CA . VAL A 1 71 ? -17.572 -0.780 4.860 1.00 95.94 71 VAL A CA 1
ATOM 492 C C . VAL A 1 71 ? -18.030 -0.384 3.459 1.00 95.94 71 VAL A C 1
ATOM 494 O O . VAL A 1 71 ? -18.286 -1.236 2.612 1.00 95.94 71 VAL A O 1
ATOM 497 N N . ARG A 1 72 ? -18.127 0.924 3.200 1.00 96.12 72 ARG A N 1
ATOM 498 C CA . ARG A 1 72 ? -18.619 1.473 1.920 1.00 96.12 72 ARG A CA 1
ATOM 499 C C . ARG A 1 72 ? -17.522 2.034 1.021 1.00 96.12 72 ARG A C 1
ATOM 501 O O . ARG A 1 72 ? -17.767 2.283 -0.155 1.00 96.12 72 ARG A O 1
ATOM 508 N N . LEU A 1 73 ? -16.323 2.233 1.561 1.00 95.69 73 LEU A N 1
ATOM 509 C CA . LEU A 1 73 ? -15.164 2.722 0.824 1.00 95.69 73 LEU A CA 1
ATOM 510 C C . LEU A 1 73 ? -13.907 2.016 1.318 1.00 95.69 73 LEU A C 1
ATOM 512 O O . LEU A 1 73 ? -13.683 1.936 2.525 1.00 95.69 73 LEU A O 1
ATOM 516 N N . VAL A 1 74 ? -13.077 1.570 0.377 1.00 97.31 74 VAL A N 1
ATOM 517 C CA . VAL A 1 74 ? -11.728 1.072 0.646 1.00 97.31 74 VAL A CA 1
ATOM 518 C C . VAL A 1 74 ? -10.736 1.923 -0.138 1.00 97.31 74 VAL A C 1
ATOM 520 O O . VAL A 1 74 ? -10.810 2.001 -1.363 1.00 97.31 74 VAL A O 1
ATOM 523 N N . ILE A 1 75 ? -9.813 2.560 0.571 1.00 97.88 75 ILE A N 1
ATOM 524 C CA . ILE A 1 75 ? -8.690 3.310 0.015 1.00 97.88 75 ILE A CA 1
ATOM 525 C C . ILE A 1 75 ? -7.451 2.435 0.166 1.00 97.88 75 ILE A C 1
ATOM 527 O O . ILE A 1 75 ? -7.109 2.028 1.273 1.00 97.88 75 ILE A O 1
ATOM 531 N N . HIS A 1 76 ? -6.785 2.136 -0.946 1.00 96.75 76 HIS A N 1
ATOM 532 C CA . HIS A 1 76 ? -5.608 1.276 -0.967 1.00 96.75 76 HIS A CA 1
ATOM 533 C C . HIS A 1 76 ? -4.381 2.055 -1.441 1.00 96.75 76 HIS A C 1
ATOM 535 O O . HIS A 1 76 ? -4.291 2.443 -2.605 1.00 96.75 76 HIS A O 1
ATOM 541 N N . GLY A 1 77 ? -3.444 2.272 -0.529 1.00 96.31 77 GLY A N 1
ATOM 542 C CA . GLY A 1 77 ? -2.108 2.793 -0.770 1.00 96.31 77 GLY A CA 1
ATOM 543 C C . GLY A 1 77 ? -1.065 1.684 -0.672 1.00 96.31 77 GLY A C 1
ATOM 544 O O . GLY A 1 77 ? -1.199 0.729 0.095 1.00 96.31 77 GLY A O 1
ATOM 545 N N . THR A 1 78 ? -0.014 1.788 -1.477 1.00 95.81 78 THR A N 1
ATOM 546 C CA . THR A 1 78 ? 1.139 0.898 -1.366 1.00 95.81 78 THR A CA 1
ATOM 547 C C . THR A 1 78 ? 2.404 1.597 -1.829 1.00 95.81 78 THR A C 1
ATOM 549 O O . THR A 1 78 ? 2.419 2.309 -2.833 1.00 95.81 78 THR A O 1
ATOM 552 N N . THR A 1 79 ? 3.492 1.338 -1.115 1.00 93.56 79 THR A N 1
ATOM 553 C CA . THR A 1 79 ? 4.846 1.768 -1.485 1.00 93.56 79 THR A CA 1
ATOM 554 C C . THR A 1 79 ? 5.618 0.684 -2.240 1.00 93.56 79 THR A C 1
ATOM 556 O O . THR A 1 79 ? 6.722 0.938 -2.722 1.00 93.56 79 THR A O 1
ATOM 559 N N . LEU A 1 80 ? 5.048 -0.520 -2.397 1.00 91.25 80 LEU A N 1
ATOM 560 C CA . LEU A 1 80 ? 5.724 -1.652 -3.038 1.00 91.25 80 LEU A CA 1
ATOM 561 C C . LEU A 1 80 ? 6.100 -1.356 -4.496 1.00 91.25 80 LEU A C 1
ATOM 563 O O . LEU A 1 80 ? 7.195 -1.718 -4.922 1.00 91.25 80 LEU A O 1
ATOM 567 N N . ALA A 1 81 ? 5.234 -0.665 -5.244 1.00 89.75 81 ALA A N 1
ATOM 568 C CA . ALA A 1 81 ? 5.507 -0.288 -6.632 1.00 89.75 81 ALA A CA 1
ATOM 569 C C . ALA A 1 81 ? 6.698 0.678 -6.736 1.00 89.75 81 ALA A C 1
ATOM 571 O O . ALA A 1 81 ? 7.622 0.453 -7.517 1.00 89.75 81 ALA A O 1
ATOM 572 N N . THR A 1 82 ? 6.713 1.718 -5.902 1.00 91.50 82 THR A N 1
ATOM 573 C CA . THR A 1 82 ? 7.810 2.690 -5.851 1.00 91.50 82 THR A CA 1
ATOM 574 C C . THR A 1 82 ? 9.122 2.018 -5.451 1.00 91.50 82 THR A C 1
ATOM 576 O O . THR A 1 82 ? 10.143 2.225 -6.106 1.00 91.50 82 THR A O 1
ATOM 579 N N . ASN A 1 83 ? 9.092 1.141 -4.443 1.00 88.56 83 ASN A N 1
ATOM 580 C CA . ASN A 1 83 ? 10.272 0.385 -4.022 1.00 88.56 83 ASN A CA 1
ATOM 581 C C . ASN A 1 83 ? 10.772 -0.548 -5.130 1.00 88.56 83 ASN A C 1
ATOM 583 O O . ASN A 1 83 ? 11.975 -0.630 -5.353 1.00 88.56 83 ASN A O 1
ATOM 587 N N . ALA A 1 84 ? 9.878 -1.188 -5.889 1.00 90.38 84 ALA A N 1
ATOM 588 C CA . ALA A 1 84 ? 10.274 -2.021 -7.022 1.00 90.38 84 ALA A CA 1
ATOM 589 C C . ALA A 1 84 ? 11.010 -1.222 -8.114 1.00 90.38 84 ALA A C 1
ATOM 591 O O . ALA A 1 84 ? 11.946 -1.748 -8.719 1.00 90.38 84 ALA A O 1
ATOM 592 N N . ILE A 1 85 ? 10.635 0.042 -8.344 1.00 92.88 85 ILE A N 1
ATOM 593 C CA . ILE A 1 85 ? 11.338 0.942 -9.273 1.00 92.88 85 ILE A CA 1
ATOM 594 C C . ILE A 1 85 ? 12.719 1.312 -8.719 1.00 92.88 85 ILE A C 1
ATOM 596 O O . ILE A 1 85 ? 13.719 1.150 -9.421 1.00 92.88 85 ILE A O 1
ATOM 600 N N . ILE A 1 86 ? 12.787 1.761 -7.461 1.00 92.88 86 ILE A N 1
ATOM 601 C CA . ILE A 1 86 ? 14.038 2.175 -6.802 1.00 92.88 86 ILE A CA 1
ATOM 602 C C . ILE A 1 86 ? 15.043 1.015 -6.752 1.00 92.88 86 ILE A C 1
ATOM 604 O O . ILE A 1 86 ? 16.214 1.182 -7.088 1.00 92.88 86 ILE A O 1
ATOM 608 N N . GLU A 1 87 ? 14.580 -0.180 -6.385 1.00 93.00 87 GLU A N 1
ATOM 609 C CA . GLU A 1 87 ? 15.400 -1.388 -6.259 1.00 93.00 87 GLU A CA 1
ATOM 610 C C . GLU A 1 87 ? 15.621 -2.115 -7.593 1.00 93.00 87 GLU A C 1
ATOM 612 O O . GLU A 1 87 ? 16.298 -3.144 -7.628 1.00 93.00 87 GLU A O 1
ATOM 617 N N . ARG A 1 88 ? 15.053 -1.606 -8.697 1.00 93.25 88 ARG A N 1
ATOM 618 C CA . ARG A 1 88 ? 15.115 -2.212 -10.038 1.00 93.25 88 ARG A CA 1
ATOM 619 C C . ARG A 1 88 ? 14.644 -3.676 -10.067 1.00 93.25 88 ARG A C 1
ATOM 621 O O . ARG A 1 88 ? 15.178 -4.492 -10.815 1.00 93.25 88 ARG A O 1
ATOM 628 N N . LYS A 1 89 ? 13.615 -4.006 -9.280 1.00 90.50 89 LYS A N 1
ATOM 629 C CA . LYS A 1 89 ? 13.010 -5.350 -9.164 1.00 90.50 89 LYS A CA 1
ATOM 630 C C . LYS A 1 89 ? 11.776 -5.550 -10.057 1.00 90.50 89 LYS A C 1
ATOM 632 O O . LYS A 1 89 ? 10.933 -6.399 -9.781 1.00 90.50 89 LYS A O 1
ATOM 637 N N . GLY A 1 90 ? 11.646 -4.755 -11.116 1.00 89.94 90 GLY A N 1
ATOM 638 C CA . GLY A 1 90 ? 10.571 -4.893 -12.098 1.00 89.94 90 GLY A CA 1
ATOM 639 C C . GLY A 1 90 ? 10.754 -6.088 -13.040 1.00 89.94 90 GLY A C 1
ATOM 640 O O . GLY A 1 90 ? 11.787 -6.759 -13.055 1.00 89.94 90 GLY A O 1
ATOM 641 N N . ALA A 1 91 ? 9.743 -6.336 -13.874 1.00 93.81 91 ALA A N 1
ATOM 642 C CA . ALA A 1 91 ? 9.854 -7.299 -14.964 1.00 93.81 91 ALA A CA 1
ATOM 643 C C . ALA A 1 91 ? 10.905 -6.852 -15.996 1.00 93.81 91 ALA A C 1
ATOM 645 O O . ALA A 1 91 ? 11.150 -5.659 -16.180 1.00 93.81 91 ALA A O 1
ATOM 646 N N . ARG A 1 92 ? 11.495 -7.810 -16.723 1.00 94.88 92 ARG A N 1
ATOM 647 C CA . ARG A 1 92 ? 12.330 -7.493 -17.890 1.00 94.88 92 ARG A CA 1
ATOM 648 C C . ARG A 1 92 ? 11.441 -6.914 -18.989 1.00 94.88 92 ARG A C 1
ATOM 650 O O . ARG A 1 92 ? 10.557 -7.607 -19.486 1.00 94.88 92 ARG A O 1
ATOM 657 N N . THR A 1 93 ? 11.693 -5.668 -19.369 1.00 94.19 93 THR A N 1
ATOM 658 C CA . THR A 1 93 ? 10.947 -4.947 -20.407 1.00 94.19 93 THR A CA 1
ATOM 659 C C . THR A 1 93 ? 11.848 -4.587 -21.589 1.00 94.19 93 THR A C 1
ATOM 661 O O . THR A 1 93 ? 13.075 -4.679 -21.508 1.00 94.19 93 THR A O 1
ATOM 664 N N . ALA A 1 94 ? 11.235 -4.203 -22.709 1.00 95.06 94 ALA A N 1
ATOM 665 C CA . ALA A 1 94 ? 11.916 -3.669 -23.882 1.00 95.06 94 ALA A CA 1
ATOM 666 C C . ALA A 1 94 ? 11.189 -2.410 -24.367 1.00 95.06 94 ALA A C 1
ATOM 668 O O . ALA A 1 94 ? 9.964 -2.332 -24.289 1.00 95.06 94 ALA A O 1
ATOM 669 N N . LEU A 1 95 ? 11.950 -1.445 -24.878 1.00 94.75 95 LEU A N 1
ATOM 670 C CA . LEU A 1 95 ? 11.431 -0.253 -25.538 1.00 94.75 95 LEU A CA 1
ATOM 671 C C . LEU A 1 95 ? 11.567 -0.436 -27.057 1.00 94.75 95 LEU A C 1
ATOM 673 O O . LEU A 1 95 ? 12.667 -0.687 -27.550 1.00 94.75 95 LEU A O 1
ATOM 677 N N . ILE A 1 96 ? 10.458 -0.311 -27.787 1.00 96.62 96 ILE A N 1
ATOM 678 C CA . ILE A 1 96 ? 10.437 -0.300 -29.256 1.00 96.62 96 ILE A CA 1
ATOM 679 C C . ILE A 1 96 ? 10.273 1.148 -29.703 1.00 96.62 96 ILE A C 1
ATOM 681 O O . ILE A 1 96 ? 9.349 1.832 -29.270 1.00 96.62 96 ILE A O 1
ATOM 685 N N . VAL A 1 97 ? 11.173 1.595 -30.570 1.00 95.94 97 VAL A N 1
ATOM 686 C CA . VAL A 1 97 ? 11.217 2.956 -31.110 1.00 95.94 97 VAL A CA 1
ATOM 687 C C . VAL A 1 97 ? 11.425 2.913 -32.615 1.00 95.94 97 VAL A C 1
ATOM 689 O O . VAL A 1 97 ? 11.872 1.904 -33.166 1.00 95.94 97 VAL A O 1
ATOM 692 N N . THR A 1 98 ? 11.113 4.023 -33.274 1.00 97.38 98 THR A N 1
ATOM 693 C CA . THR A 1 98 ? 11.481 4.261 -34.669 1.00 97.38 98 THR A CA 1
ATOM 694 C C . THR A 1 98 ? 12.999 4.274 -34.843 1.00 97.38 98 THR A C 1
ATOM 696 O O . THR A 1 98 ? 13.753 4.569 -33.910 1.00 97.38 98 THR A O 1
ATOM 699 N N . GLU A 1 99 ? 13.458 3.973 -36.057 1.00 95.94 99 GLU A N 1
ATOM 700 C CA . GLU A 1 99 ? 14.871 4.097 -36.409 1.00 95.94 99 GLU A CA 1
ATOM 701 C C . GLU A 1 99 ? 15.392 5.507 -36.065 1.00 95.94 99 GLU A C 1
ATOM 703 O O . GLU A 1 99 ? 14.683 6.506 -36.203 1.00 95.94 99 GLU A O 1
ATOM 708 N N . GLY A 1 100 ? 16.607 5.572 -35.518 1.00 94.75 100 GLY A N 1
ATOM 709 C CA . GLY A 1 100 ? 17.227 6.824 -35.076 1.00 94.75 100 GLY A CA 1
ATOM 710 C C . GLY A 1 100 ? 16.798 7.365 -33.702 1.00 94.75 100 GLY A C 1
ATOM 711 O O . GLY A 1 100 ? 17.230 8.456 -33.373 1.00 94.75 100 GLY A O 1
ATOM 712 N N . HIS A 1 101 ? 15.988 6.650 -32.902 1.00 94.38 101 HIS A N 1
ATOM 713 C CA . HIS A 1 101 ? 15.464 7.151 -31.607 1.00 94.38 101 HIS A CA 1
ATOM 714 C C . HIS A 1 101 ? 15.808 6.265 -30.388 1.00 94.38 101 HIS A C 1
ATOM 716 O O . HIS A 1 101 ? 15.084 6.234 -29.392 1.00 94.38 101 HIS A O 1
ATOM 722 N N . ARG A 1 102 ? 16.884 5.472 -30.467 1.00 93.81 102 ARG A N 1
ATOM 723 C CA . ARG A 1 102 ? 17.260 4.492 -29.423 1.00 93.81 102 ARG A CA 1
ATOM 724 C C . ARG A 1 102 ? 17.627 5.145 -28.083 1.00 93.81 102 ARG A C 1
ATOM 726 O O . ARG A 1 102 ? 17.408 4.547 -27.035 1.00 93.81 102 ARG A O 1
ATOM 733 N N . ASP A 1 103 ? 18.184 6.340 -28.140 1.00 91.56 103 ASP A N 1
ATOM 734 C CA . ASP A 1 103 ? 18.736 7.154 -27.056 1.00 91.56 103 ASP A CA 1
ATOM 735 C C . ASP A 1 103 ? 17.704 8.072 -26.378 1.00 91.56 103 ASP A C 1
ATOM 737 O O . ASP A 1 103 ? 18.036 8.779 -25.430 1.00 91.56 103 ASP A O 1
ATOM 741 N N . ALA A 1 104 ? 16.429 8.016 -26.778 1.00 91.00 104 ALA A N 1
ATOM 742 C CA . ALA A 1 104 ? 15.379 8.900 -26.263 1.00 91.00 104 ALA A CA 1
ATOM 743 C C . ALA A 1 104 ? 15.245 8.906 -24.723 1.00 91.00 104 ALA A C 1
ATOM 745 O O . ALA A 1 104 ? 14.988 9.950 -24.129 1.00 91.00 104 ALA A O 1
ATOM 746 N N . LEU A 1 105 ? 15.436 7.761 -24.052 1.00 89.56 105 LEU A N 1
ATOM 747 C CA . LEU A 1 105 ? 15.391 7.693 -22.582 1.00 89.56 105 LEU A CA 1
ATOM 748 C C . LEU A 1 105 ? 16.641 8.275 -21.907 1.00 89.56 105 LEU A C 1
ATOM 750 O O . LEU A 1 105 ? 16.543 8.743 -20.776 1.00 89.56 105 LEU A O 1
ATOM 754 N N . GLU A 1 106 ? 17.799 8.227 -22.570 1.00 88.12 106 GLU A N 1
ATOM 755 C CA . GLU A 1 106 ? 19.057 8.784 -22.055 1.00 88.12 106 GLU A CA 1
ATOM 756 C C . GLU A 1 106 ? 19.090 10.303 -22.231 1.00 88.12 106 GLU A C 1
ATOM 758 O O . GLU A 1 106 ? 19.490 11.021 -21.318 1.00 88.12 106 GLU A O 1
ATOM 763 N N . MET A 1 107 ? 18.614 10.786 -23.383 1.00 87.38 107 MET A N 1
ATOM 764 C CA . MET A 1 107 ? 18.449 12.213 -23.664 1.00 87.38 107 MET A CA 1
ATOM 765 C C . MET A 1 107 ? 17.363 12.845 -22.785 1.00 87.38 107 MET A C 1
ATOM 767 O O . MET A 1 107 ? 17.478 14.012 -22.410 1.00 87.38 107 MET A O 1
ATOM 771 N N . ALA A 1 108 ? 16.330 12.066 -22.440 1.00 84.50 108 ALA A N 1
ATOM 772 C CA . ALA A 1 108 ? 15.143 12.521 -21.725 1.00 84.50 108 ALA A CA 1
ATOM 773 C C . ALA A 1 108 ? 14.527 13.772 -22.392 1.00 84.50 108 ALA A C 1
ATOM 775 O O . ALA A 1 108 ? 14.619 13.958 -23.606 1.00 84.50 108 ALA A O 1
ATOM 776 N N . HIS A 1 109 ? 13.854 14.623 -21.617 1.00 76.19 109 HIS A N 1
ATOM 777 C CA . HIS A 1 109 ? 13.397 15.919 -22.108 1.00 76.19 109 HIS A CA 1
ATOM 778 C C . HIS A 1 109 ? 14.445 16.986 -21.793 1.00 76.19 109 HIS A C 1
ATOM 780 O O . HIS A 1 109 ? 14.688 17.301 -20.626 1.00 76.19 109 HIS A O 1
ATOM 786 N N . GLU A 1 110 ? 15.025 17.585 -22.832 1.00 66.31 110 GLU A N 1
ATOM 787 C CA . GLU A 1 110 ? 15.803 18.814 -22.698 1.00 66.31 110 GLU A CA 1
ATOM 788 C C . GLU A 1 110 ? 14.828 19.978 -22.416 1.00 66.31 110 GLU A C 1
ATOM 790 O O . GLU A 1 110 ? 14.385 20.690 -23.315 1.00 66.31 110 GLU A O 1
ATOM 795 N N . ASN A 1 111 ? 14.426 20.159 -21.154 1.00 60.97 111 ASN A N 1
ATOM 796 C CA . ASN A 1 111 ? 13.621 21.314 -20.751 1.00 60.97 111 ASN A CA 1
ATOM 797 C C . ASN A 1 111 ? 14.510 22.565 -20.720 1.00 60.97 111 ASN A C 1
ATOM 799 O O . ASN A 1 111 ? 14.988 22.982 -19.665 1.00 60.97 111 ASN A O 1
ATOM 803 N N . ARG A 1 112 ? 14.739 23.186 -21.881 1.00 57.69 112 ARG A N 1
ATOM 804 C CA . ARG A 1 112 ? 15.209 24.573 -21.934 1.00 57.69 112 ARG A CA 1
ATOM 805 C C . ARG A 1 112 ? 14.021 25.477 -21.626 1.00 57.69 112 ARG A C 1
ATOM 807 O O . ARG A 1 112 ? 13.125 25.613 -22.452 1.00 57.69 112 ARG A O 1
ATOM 814 N N . PHE A 1 113 ? 14.025 26.092 -20.445 1.00 57.59 113 PHE A N 1
ATOM 815 C CA . PHE A 1 113 ? 12.948 26.987 -20.006 1.00 57.59 113 PHE A CA 1
ATOM 816 C C . PHE A 1 113 ? 12.763 28.224 -20.905 1.00 57.59 113 PHE A C 1
ATOM 818 O O . PHE A 1 113 ? 11.711 28.846 -20.841 1.00 57.59 113 PHE A O 1
ATOM 825 N N . GLU A 1 114 ? 13.705 28.524 -21.808 1.00 61.84 114 GLU A N 1
ATOM 826 C CA . GLU A 1 114 ? 13.613 29.629 -22.771 1.00 61.84 114 GLU A CA 1
ATOM 827 C C . GLU A 1 114 ? 14.258 29.248 -24.114 1.00 61.84 114 GLU A C 1
ATOM 829 O O . GLU A 1 114 ? 15.314 29.735 -24.504 1.00 61.84 114 GLU A O 1
ATOM 834 N N . GLN A 1 115 ? 13.648 28.316 -24.846 1.00 57.00 115 GLN A N 1
ATOM 835 C CA . GLN A 1 115 ? 14.209 27.832 -26.118 1.00 57.00 115 GLN A CA 1
ATOM 836 C C . GLN A 1 115 ? 14.177 28.883 -27.254 1.00 57.00 115 GLN A C 1
ATOM 838 O O . GLN A 1 115 ? 14.846 28.697 -28.269 1.00 57.00 115 GLN A O 1
ATOM 843 N N . TYR A 1 116 ? 13.434 29.985 -27.070 1.00 61.31 116 TYR A N 1
ATOM 844 C CA . TYR A 1 116 ? 13.224 31.053 -28.059 1.00 61.31 116 TYR A CA 1
ATOM 845 C C . TYR A 1 116 ? 13.492 32.472 -27.529 1.00 61.31 116 TYR A C 1
ATOM 847 O O . TYR A 1 116 ? 13.139 33.437 -28.210 1.00 61.31 116 TYR A O 1
ATOM 855 N N . ASP A 1 117 ? 14.102 32.633 -26.350 1.00 63.66 117 ASP A N 1
ATOM 856 C CA . ASP A 1 117 ? 14.482 33.970 -25.886 1.00 63.66 117 ASP A CA 1
ATOM 857 C C . ASP A 1 117 ? 15.791 34.412 -26.563 1.00 63.66 117 ASP A C 1
ATOM 859 O O . ASP A 1 117 ? 16.900 34.046 -26.177 1.00 63.66 117 ASP A O 1
ATOM 863 N N . ILE A 1 118 ? 15.638 35.190 -27.635 1.00 66.19 118 ILE A N 1
ATOM 864 C CA . ILE A 1 118 ? 16.733 35.826 -28.380 1.00 66.19 118 ILE A CA 1
ATOM 865 C C . ILE A 1 118 ? 17.322 37.053 -27.657 1.00 66.19 118 ILE A C 1
ATOM 867 O O . ILE A 1 118 ? 18.256 37.665 -28.173 1.00 66.19 118 ILE A O 1
ATOM 871 N N . SER A 1 119 ? 16.766 37.427 -26.503 1.00 67.81 119 SER A N 1
ATOM 872 C CA . SER A 1 119 ? 17.134 38.582 -25.679 1.00 67.81 119 SER A CA 1
ATOM 873 C C . SER A 1 119 ? 17.771 38.216 -24.334 1.00 67.81 119 SER A C 1
ATOM 875 O O . SER A 1 119 ? 17.929 39.096 -23.491 1.00 67.81 119 SER A O 1
ATOM 877 N N . VAL A 1 120 ? 18.201 36.962 -24.138 1.00 61.03 120 VAL A N 1
ATOM 878 C CA . VAL A 1 120 ? 19.054 36.589 -22.996 1.00 61.03 120 VAL A CA 1
ATOM 879 C C . VAL A 1 120 ? 20.365 37.381 -23.064 1.00 61.03 120 VAL A C 1
ATOM 881 O O . VAL A 1 120 ? 21.269 37.062 -23.841 1.00 61.03 120 VAL A O 1
ATOM 884 N N . ASP A 1 121 ? 20.447 38.437 -22.257 1.00 62.12 121 ASP A N 1
ATOM 885 C CA . ASP A 1 121 ? 21.672 39.199 -22.031 1.00 62.12 121 ASP A CA 1
ATOM 886 C C . ASP A 1 121 ? 22.669 38.367 -21.207 1.00 62.12 121 ASP A C 1
ATOM 888 O O . ASP A 1 121 ? 22.289 37.574 -20.341 1.00 62.12 121 ASP A O 1
ATOM 892 N N . ARG A 1 122 ? 23.958 38.529 -21.532 1.00 52.03 122 ARG A N 1
ATOM 893 C CA . ARG A 1 122 ? 25.089 37.792 -20.942 1.00 52.03 122 ARG A CA 1
ATOM 894 C C . ARG A 1 122 ? 25.317 38.065 -19.460 1.00 52.03 122 ARG A C 1
ATOM 896 O O . ARG A 1 122 ? 25.242 39.247 -19.063 1.00 52.03 122 ARG A O 1
#

Secondary structure (DSSP, 8-state):
----------S-S--EEEEEEE-SSEEEEEEEETTEEEEEEEE--TT-HHHHHHHHHHHHHHHHT--GGGEEEEEEEESHHHHHHHTT-SPP------TT-TTHHHH-----TTTT-TT---

Radius of gyration: 25.5 Å; chains: 1; bounding box: 77×52×54 Å

pLDDT: mean 85.6, std 17.98, range [36.06, 98.62]